Protein AF-A0A955NFS3-F1 (afdb_monomer_lite)

Radius of gyration: 22.19 Å; chains: 1; bounding box: 42×30×66 Å

Secondary structure (DSSP, 8-state):
--HHHHHHHHHHHHHHHHHHHHHHHHHHHHHHHHHHHHHHS--SHHHHHHHHHHHHHHHH-SSHHHHHHHHHHHHHHHHTT--TTS-----

Sequence (91 aa):
GIPLLYLLTPLVTGLEPLFTVALSLTLVLTGFACAYVAMGIPKTQIERGVVILMGATLAVFPNPWVGMTVGVLATLFLVGPTNPNDEAPAK

Foldseek 3Di:
DPPVVVVVVVVCVVCVVVVVVVVVVVVVVVVVVVVVVLVPPDPDPLSVVLSVQLVVLCVVDPDNVRSVVVSVVVSVVSVPDPDPPPPPDPD

pLDDT: mean 78.81, std 12.68, range [40.34, 96.31]

Structure (mmCIF, N/CA/C/O backbone):
data_AF-A0A955NFS3-F1
#
_entry.id   AF-A0A955NFS3-F1
#
loop_
_atom_site.group_PDB
_atom_site.id
_atom_site.type_symbol
_atom_site.label_atom_id
_atom_site.label_alt_id
_atom_site.label_comp_id
_atom_site.label_asym_id
_atom_site.label_entity_id
_atom_site.label_seq_id
_atom_site.pdbx_PDB_ins_code
_atom_site.Cartn_x
_atom_site.Cartn_y
_atom_site.Cartn_z
_atom_site.occupancy
_atom_site.B_iso_or_equiv
_atom_site.auth_seq_id
_atom_site.auth_comp_id
_atom_site.auth_asym_id
_atom_site.auth_atom_id
_atom_site.pdbx_PDB_model_num
ATOM 1 N N . GLY A 1 1 ? -21.646 -25.118 31.526 1.00 57.03 1 GLY A N 1
ATOM 2 C CA . GLY A 1 1 ? -20.418 -24.340 31.271 1.00 57.03 1 GLY A CA 1
ATOM 3 C C . GLY A 1 1 ? -20.709 -23.016 30.586 1.00 57.03 1 GLY A C 1
ATOM 4 O O . GLY A 1 1 ? -20.167 -22.777 29.524 1.00 57.03 1 GLY A O 1
ATOM 5 N N . ILE A 1 2 ? -21.543 -22.164 31.196 1.00 70.81 2 ILE A N 1
ATOM 6 C CA . ILE A 1 2 ? -21.889 -20.807 30.729 1.00 70.81 2 ILE A CA 1
ATOM 7 C C . ILE A 1 2 ? -21.040 -19.669 31.379 1.00 70.81 2 ILE A C 1
ATOM 9 O O . ILE A 1 2 ? -20.972 -18.596 30.785 1.00 70.81 2 ILE A O 1
ATOM 13 N N . PRO A 1 3 ? -20.325 -19.835 32.524 1.00 75.06 3 PRO A N 1
ATOM 14 C CA . PRO A 1 3 ? -19.667 -18.691 33.174 1.00 75.06 3 PRO A CA 1
ATOM 15 C C . PRO A 1 3 ? -18.434 -18.164 32.421 1.00 75.06 3 PRO A C 1
ATOM 17 O O . PRO A 1 3 ? -18.073 -17.004 32.591 1.00 75.06 3 PRO A O 1
ATOM 20 N N . LEU A 1 4 ? -17.814 -18.975 31.553 1.00 77.62 4 LEU A N 1
ATOM 21 C CA . LEU A 1 4 ? -16.646 -18.552 30.775 1.00 77.62 4 LEU A CA 1
ATOM 22 C C . LEU A 1 4 ? -17.011 -17.514 29.699 1.00 77.62 4 LEU A C 1
ATOM 24 O O . LEU A 1 4 ? -16.222 -16.612 29.453 1.00 77.62 4 LEU A O 1
ATOM 28 N N . LEU A 1 5 ? -18.215 -17.590 29.113 1.00 78.44 5 LEU A N 1
ATOM 29 C CA . LEU A 1 5 ? -18.676 -16.625 28.106 1.00 78.44 5 LEU A CA 1
ATOM 30 C C . LEU A 1 5 ? -18.864 -15.227 28.715 1.00 78.44 5 LEU A C 1
ATOM 32 O O . LEU A 1 5 ? -18.447 -14.249 28.112 1.00 78.44 5 LEU A O 1
ATOM 36 N N . TYR A 1 6 ? -19.419 -15.137 29.932 1.00 76.50 6 TYR A N 1
ATOM 37 C CA . TYR A 1 6 ? -19.640 -13.861 30.629 1.00 76.50 6 TYR A CA 1
ATOM 38 C C . TYR A 1 6 ? -18.327 -13.174 31.037 1.00 76.50 6 TYR A C 1
ATOM 40 O O . TYR A 1 6 ? -18.271 -11.951 31.109 1.00 76.50 6 TYR A O 1
ATOM 48 N N . LEU A 1 7 ? -17.265 -13.954 31.273 1.00 75.94 7 LEU A N 1
ATOM 49 C CA . LEU A 1 7 ? -15.921 -13.436 31.543 1.00 75.94 7 LEU A CA 1
ATOM 50 C C . LEU A 1 7 ? -15.146 -13.115 30.250 1.00 75.94 7 LEU A C 1
ATOM 52 O O . LEU A 1 7 ? -14.334 -12.193 30.239 1.00 75.94 7 LEU A O 1
ATOM 56 N N . LEU A 1 8 ? -15.417 -13.833 29.153 1.00 81.06 8 LEU A N 1
ATOM 57 C CA . LEU A 1 8 ? -14.845 -13.550 27.834 1.00 81.06 8 LEU A CA 1
ATOM 58 C C . LEU A 1 8 ? -15.420 -12.280 27.202 1.00 81.06 8 LEU A C 1
ATOM 60 O O . LEU A 1 8 ? -14.673 -11.582 26.526 1.00 81.06 8 LEU A O 1
ATOM 64 N N . THR A 1 9 ? -16.701 -11.958 27.424 1.00 77.38 9 THR A N 1
ATOM 65 C CA . THR A 1 9 ? -17.333 -10.747 26.873 1.00 77.38 9 THR A CA 1
ATOM 66 C C . THR A 1 9 ? -16.536 -9.475 27.199 1.00 77.38 9 THR A C 1
ATOM 68 O O . THR A 1 9 ? -16.099 -8.833 26.251 1.00 77.38 9 THR A O 1
ATOM 71 N N . PRO A 1 10 ? -16.233 -9.123 28.468 1.00 78.31 10 PRO A N 1
ATOM 72 C CA . PRO A 1 10 ? -15.438 -7.928 28.769 1.00 78.31 10 PRO A CA 1
ATOM 73 C C . PRO A 1 10 ? -13.970 -8.045 28.330 1.00 78.31 10 PRO A C 1
ATOM 75 O O . PRO A 1 10 ? -13.336 -7.029 28.053 1.00 78.31 10 PRO A O 1
ATOM 78 N N . LEU A 1 11 ? -13.425 -9.264 28.241 1.00 84.19 11 LEU A N 1
ATOM 79 C CA . LEU A 1 11 ? -12.062 -9.487 27.762 1.00 84.19 11 LEU A CA 1
ATOM 80 C C . LEU A 1 11 ? -11.949 -9.155 26.265 1.00 84.19 11 LEU A C 1
ATOM 82 O O . LEU A 1 11 ? -11.063 -8.404 25.871 1.00 84.19 11 LEU A O 1
ATOM 86 N N . VAL A 1 12 ? -12.877 -9.645 25.438 1.00 84.50 12 VAL A N 1
ATOM 87 C CA . VAL A 1 12 ? -12.9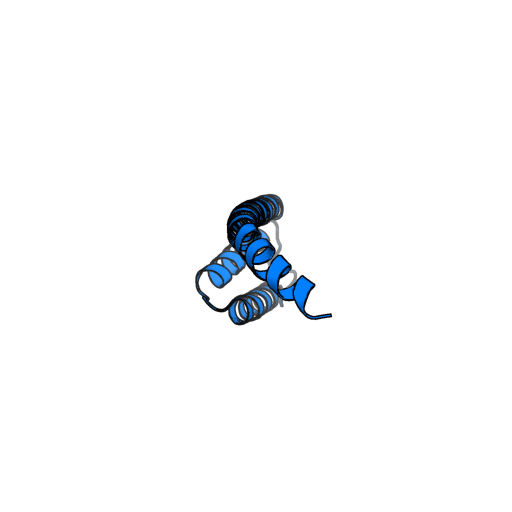18 -9.349 23.997 1.00 84.50 12 VAL A CA 1
ATOM 88 C C . VAL A 1 12 ? -13.185 -7.864 23.753 1.00 84.50 12 VAL A C 1
ATOM 90 O O . VAL A 1 12 ? -12.468 -7.265 22.958 1.00 84.50 12 VAL A O 1
ATOM 93 N N . THR A 1 13 ? -14.098 -7.229 24.500 1.00 82.06 13 THR A N 1
ATOM 94 C CA . THR A 1 13 ? -14.361 -5.781 24.366 1.00 82.06 13 THR A CA 1
ATOM 95 C C . THR A 1 13 ? -13.152 -4.919 24.756 1.00 82.06 13 THR A C 1
ATOM 97 O O . THR A 1 13 ? -12.991 -3.820 24.235 1.00 82.06 13 THR A O 1
ATOM 100 N N . GLY A 1 14 ? -12.275 -5.406 25.642 1.00 82.62 14 GLY A N 1
ATOM 101 C CA . GLY A 1 14 ? -11.011 -4.740 25.975 1.00 82.62 14 GLY A CA 1
ATOM 102 C C . GLY A 1 14 ? -9.917 -4.909 24.911 1.00 82.62 14 GLY A C 1
ATOM 103 O O . GLY A 1 14 ? -9.091 -4.014 24.737 1.00 82.62 14 GLY A O 1
ATOM 104 N N . LEU A 1 15 ? -9.913 -6.028 24.177 1.00 85.62 15 LEU A N 1
ATOM 105 C CA . LEU A 1 15 ? -8.927 -6.326 23.128 1.00 85.62 15 LEU A CA 1
ATOM 106 C C . LEU A 1 15 ? -9.322 -5.784 21.741 1.00 85.62 15 LEU A C 1
ATOM 108 O O . LEU A 1 15 ? -8.438 -5.406 20.973 1.00 85.62 15 LEU A O 1
ATOM 112 N N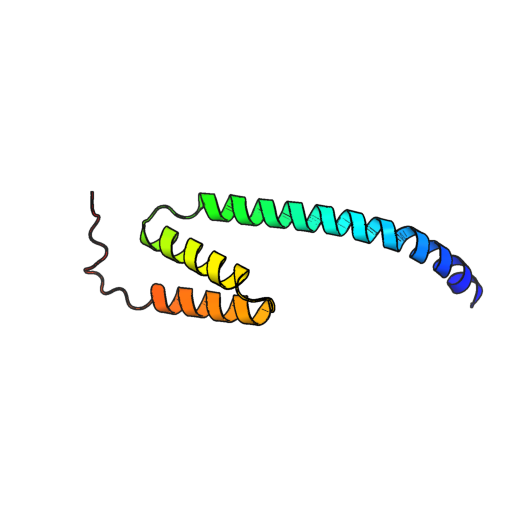 . GLU A 1 16 ? -10.618 -5.705 21.425 1.00 85.81 16 GLU A N 1
ATOM 113 C CA . GLU A 1 16 ? -11.167 -5.118 20.189 1.00 85.81 16 GLU A CA 1
ATOM 114 C C . GLU A 1 16 ? -10.573 -3.739 19.818 1.00 85.81 16 GLU A C 1
ATOM 116 O O . GLU A 1 16 ? -10.147 -3.555 18.667 1.00 85.81 16 GLU A O 1
ATOM 121 N N . PRO A 1 17 ? -10.448 -2.774 20.755 1.00 83.88 17 PRO A N 1
ATOM 122 C CA . PRO A 1 17 ? -9.830 -1.485 20.449 1.00 83.88 17 PRO A CA 1
ATOM 123 C C . PRO A 1 17 ? -8.324 -1.607 20.186 1.00 83.88 17 PRO A C 1
ATOM 125 O O . PRO A 1 17 ? -7.799 -0.922 19.308 1.00 83.88 17 PRO A O 1
ATOM 128 N N . LEU A 1 18 ? -7.623 -2.508 20.885 1.00 88.06 18 LEU A N 1
ATOM 129 C CA . LEU A 1 18 ? -6.183 -2.711 20.701 1.00 88.06 18 LEU A CA 1
ATOM 130 C C . LEU A 1 18 ? -5.875 -3.305 19.317 1.00 88.06 18 LEU A C 1
ATOM 132 O O . LEU A 1 18 ? -4.936 -2.876 18.644 1.00 88.06 18 LEU A O 1
ATOM 136 N N . PHE A 1 19 ? -6.698 -4.258 18.872 1.00 86.12 19 PHE A N 1
ATOM 137 C CA . PHE A 1 19 ? -6.569 -4.899 17.564 1.00 86.12 19 PHE A CA 1
ATOM 138 C C . PHE A 1 19 ? -6.788 -3.909 16.419 1.00 86.12 19 PHE A C 1
ATOM 140 O O . PHE A 1 19 ? -6.047 -3.930 15.438 1.00 86.12 19 PHE A O 1
ATOM 147 N N . THR A 1 20 ? -7.753 -2.999 16.568 1.00 88.75 20 THR A N 1
ATOM 148 C CA . THR A 1 20 ? -8.031 -1.946 15.579 1.00 88.75 20 THR A CA 1
ATOM 149 C C . THR A 1 20 ? -6.840 -1.000 15.411 1.00 88.75 20 THR A C 1
ATOM 151 O O . THR A 1 20 ? -6.441 -0.691 14.286 1.00 88.75 20 THR A O 1
ATOM 154 N N . VAL A 1 21 ? -6.214 -0.582 16.515 1.00 94.25 21 VAL A N 1
ATOM 155 C CA . VAL A 1 21 ? -5.015 0.270 16.471 1.00 94.25 21 VAL A CA 1
ATOM 156 C C . VAL A 1 21 ? -3.839 -0.478 15.838 1.00 94.25 21 VAL A C 1
ATOM 158 O O . VAL A 1 21 ? -3.195 0.057 14.936 1.00 94.25 21 VAL A O 1
ATOM 161 N N . ALA A 1 22 ? -3.593 -1.728 16.238 1.00 95.12 22 ALA A N 1
ATOM 162 C CA . ALA A 1 22 ? -2.523 -2.544 15.668 1.00 95.12 22 ALA A CA 1
ATOM 163 C C . ALA A 1 22 ? -2.695 -2.746 14.155 1.00 95.12 22 ALA A C 1
ATOM 165 O O . ALA A 1 22 ? -1.755 -2.516 13.397 1.00 95.12 22 ALA A O 1
ATOM 166 N N . LEU A 1 23 ? -3.906 -3.093 13.707 1.00 94.12 23 LEU A N 1
ATOM 167 C CA . LEU A 1 23 ? -4.223 -3.279 12.291 1.00 94.12 23 LEU A CA 1
ATOM 168 C C . LEU A 1 23 ? -4.018 -2.005 11.482 1.00 94.12 23 LEU A C 1
ATOM 170 O O . LEU A 1 23 ? -3.477 -2.083 10.384 1.00 94.12 23 LEU A O 1
ATOM 174 N N . SER A 1 24 ? -4.396 -0.838 12.013 1.00 96.31 24 SER A N 1
ATOM 175 C CA . SER A 1 24 ? -4.134 0.430 11.328 1.00 96.31 24 SER A CA 1
ATOM 176 C C . SER A 1 24 ? -2.633 0.661 11.113 1.00 96.31 24 SER A C 1
ATOM 178 O O . SER A 1 24 ? -2.216 0.995 10.005 1.00 96.31 24 SER A O 1
ATOM 180 N N . LEU A 1 25 ? -1.809 0.380 12.130 1.00 94.94 25 LEU A N 1
ATOM 181 C CA . LEU A 1 25 ? -0.352 0.480 12.042 1.00 94.94 25 LEU A CA 1
ATOM 182 C C . LEU A 1 25 ? 0.211 -0.519 11.025 1.00 94.94 25 LEU A C 1
ATOM 184 O O . LEU A 1 25 ? 1.025 -0.152 10.181 1.00 94.94 25 LEU A O 1
ATOM 188 N N . THR A 1 26 ? -0.253 -1.771 11.067 1.00 95.06 26 THR A N 1
ATOM 189 C CA . THR A 1 26 ? 0.132 -2.809 10.107 1.00 95.06 26 THR A CA 1
ATOM 190 C C . THR A 1 26 ? -0.232 -2.405 8.684 1.00 95.06 26 THR A C 1
ATOM 192 O O . THR A 1 26 ? 0.615 -2.506 7.805 1.00 95.06 26 THR A O 1
ATOM 195 N N . LEU A 1 27 ? -1.442 -1.897 8.444 1.00 93.44 27 LEU A N 1
ATOM 196 C CA . LEU A 1 27 ? -1.903 -1.520 7.109 1.00 93.44 27 LEU A CA 1
ATOM 197 C C . LEU A 1 27 ? -1.053 -0.390 6.516 1.00 93.44 27 LEU A C 1
ATOM 199 O O . LEU A 1 27 ? -0.684 -0.443 5.344 1.00 93.44 27 LEU A O 1
ATOM 203 N N . VAL A 1 28 ? -0.683 0.596 7.338 1.00 95.88 28 VAL A N 1
ATOM 204 C CA . VAL A 1 28 ? 0.224 1.682 6.941 1.00 95.88 28 VAL A CA 1
ATOM 205 C C . VAL A 1 28 ? 1.617 1.139 6.618 1.00 95.88 28 VAL A C 1
ATOM 207 O O . VAL A 1 28 ? 2.172 1.469 5.570 1.00 95.88 28 VAL A O 1
ATOM 210 N N . LEU A 1 29 ? 2.173 0.275 7.473 1.00 96.12 29 LEU A N 1
ATOM 211 C CA . LEU A 1 29 ? 3.494 -0.324 7.258 1.00 96.12 29 LEU A CA 1
ATOM 212 C C . LEU A 1 29 ? 3.528 -1.208 6.006 1.00 96.12 29 LEU A C 1
ATOM 214 O O . LEU A 1 29 ? 4.461 -1.111 5.212 1.00 96.12 29 LEU A O 1
ATOM 218 N N . THR A 1 30 ? 2.504 -2.033 5.788 1.00 93.31 30 THR A N 1
ATOM 219 C CA . THR A 1 30 ? 2.367 -2.863 4.586 1.00 93.31 30 THR A CA 1
ATOM 220 C C . THR A 1 30 ? 2.191 -2.002 3.337 1.00 93.31 30 THR A C 1
ATOM 222 O O . THR A 1 30 ? 2.816 -2.288 2.316 1.00 93.31 30 THR A O 1
ATOM 225 N N . GLY A 1 31 ? 1.403 -0.926 3.413 1.00 91.19 31 GLY A N 1
ATOM 226 C CA . GLY A 1 31 ? 1.242 0.031 2.317 1.00 91.19 31 GLY A CA 1
ATOM 227 C C . GLY A 1 31 ? 2.568 0.688 1.930 1.00 91.19 31 GLY A C 1
ATOM 228 O O . GLY A 1 31 ? 2.930 0.709 0.754 1.00 91.19 31 GLY A O 1
ATOM 229 N N . PHE A 1 32 ? 3.338 1.145 2.920 1.00 92.94 32 PHE A N 1
ATOM 230 C CA . PHE A 1 32 ? 4.662 1.724 2.698 1.00 92.94 32 PHE A CA 1
ATOM 231 C C . PHE A 1 32 ? 5.656 0.704 2.131 1.00 92.94 32 PHE A C 1
ATOM 233 O O . PHE A 1 32 ? 6.360 1.002 1.169 1.00 92.94 32 PHE A O 1
ATOM 240 N N . ALA A 1 33 ? 5.686 -0.514 2.678 1.00 94.06 33 ALA A N 1
ATOM 241 C CA . ALA A 1 33 ? 6.556 -1.581 2.192 1.00 94.06 33 ALA A CA 1
ATOM 242 C C . ALA A 1 33 ? 6.254 -1.948 0.730 1.00 94.06 33 ALA A C 1
ATOM 244 O O . ALA A 1 33 ? 7.174 -2.073 -0.077 1.00 94.06 33 ALA A O 1
ATOM 245 N N . CYS A 1 34 ? 4.973 -2.064 0.369 1.00 85.12 34 CYS A N 1
ATOM 246 C CA . CYS A 1 34 ? 4.553 -2.359 -1.000 1.00 85.12 34 CYS A CA 1
ATOM 247 C C . CYS A 1 34 ? 4.955 -1.236 -1.973 1.00 85.12 34 CYS A C 1
ATOM 249 O O . CYS A 1 34 ? 5.522 -1.508 -3.031 1.00 85.12 34 CYS A O 1
ATOM 251 N N . ALA A 1 35 ? 4.756 0.029 -1.588 1.00 88.19 35 ALA A N 1
ATOM 252 C CA . ALA A 1 35 ? 5.181 1.177 -2.387 1.00 88.19 35 ALA A CA 1
ATOM 253 C C . ALA A 1 35 ? 6.710 1.248 -2.554 1.00 88.19 35 ALA A C 1
ATOM 255 O O . ALA A 1 35 ? 7.198 1.500 -3.655 1.00 88.19 35 ALA A O 1
ATOM 256 N N . TYR A 1 36 ? 7.471 0.984 -1.488 1.00 90.81 36 TYR A N 1
ATOM 257 C CA . TYR A 1 36 ? 8.934 0.986 -1.525 1.00 90.81 36 TYR A CA 1
ATOM 258 C C . TYR A 1 36 ? 9.482 -0.073 -2.487 1.00 90.81 36 TYR A C 1
ATOM 260 O O . TYR A 1 36 ? 10.325 0.226 -3.333 1.00 90.81 36 TYR A O 1
ATOM 268 N N . VAL A 1 37 ? 8.962 -1.300 -2.402 1.00 88.88 37 VAL A N 1
ATOM 269 C CA . VAL A 1 37 ? 9.344 -2.386 -3.312 1.00 88.88 37 VAL A CA 1
ATOM 270 C C . VAL A 1 37 ? 8.971 -2.034 -4.755 1.00 88.88 37 VAL A C 1
ATOM 272 O O . VAL A 1 37 ? 9.808 -2.180 -5.644 1.00 88.88 37 VAL A O 1
ATOM 275 N N . ALA A 1 38 ? 7.776 -1.481 -4.992 1.00 85.62 38 ALA A N 1
ATOM 276 C CA . ALA A 1 38 ? 7.337 -1.051 -6.322 1.00 85.62 38 ALA A CA 1
ATOM 277 C C . ALA A 1 38 ? 8.252 0.016 -6.952 1.00 85.62 38 ALA A C 1
ATOM 279 O O . ALA A 1 38 ? 8.468 -0.006 -8.160 1.00 85.62 38 ALA A O 1
ATOM 280 N N . MET A 1 39 ? 8.832 0.922 -6.160 1.00 83.56 39 MET A N 1
ATOM 281 C CA . MET A 1 39 ? 9.762 1.945 -6.661 1.00 83.56 39 MET A CA 1
ATOM 282 C C . MET A 1 39 ? 11.137 1.386 -7.057 1.00 83.56 39 MET A C 1
ATOM 284 O O . MET A 1 39 ? 11.813 1.990 -7.888 1.00 83.56 39 MET A O 1
ATOM 288 N N . GLY A 1 40 ? 11.561 0.254 -6.486 1.00 82.81 40 GLY A N 1
ATOM 289 C CA . GLY A 1 40 ? 12.876 -0.351 -6.744 1.00 82.81 40 GLY A CA 1
ATOM 290 C C . GLY A 1 40 ? 12.934 -1.311 -7.938 1.00 82.81 40 GLY A C 1
ATOM 291 O O . GLY A 1 40 ? 14.023 -1.688 -8.371 1.00 82.81 40 GLY A O 1
ATOM 292 N N . ILE A 1 41 ? 11.780 -1.724 -8.462 1.00 80.69 41 ILE A N 1
ATOM 293 C CA . ILE A 1 41 ? 11.664 -2.717 -9.539 1.00 80.69 41 ILE A CA 1
ATOM 294 C C . ILE A 1 41 ? 11.864 -2.134 -10.951 1.00 80.69 41 ILE A C 1
ATOM 296 O O . ILE A 1 41 ? 12.602 -2.757 -11.712 1.00 80.69 41 ILE A O 1
ATOM 300 N N . PRO A 1 42 ? 11.272 -0.985 -11.344 1.00 75.19 42 PRO A N 1
ATOM 301 C CA . PRO A 1 42 ? 11.233 -0.595 -12.750 1.00 75.19 42 PRO A CA 1
ATOM 302 C C . PRO A 1 42 ? 12.577 -0.023 -13.218 1.00 75.19 42 PRO A C 1
ATOM 304 O O . PRO A 1 42 ? 13.014 1.033 -12.752 1.00 75.19 42 PRO A O 1
ATOM 307 N N . LYS A 1 43 ? 13.222 -0.701 -14.173 1.00 74.06 43 LYS A N 1
ATOM 308 C CA . LYS A 1 43 ? 14.542 -0.315 -14.714 1.00 74.06 43 LYS A CA 1
ATOM 309 C C . LYS A 1 43 ? 14.465 0.193 -16.149 1.00 74.06 43 LYS A C 1
ATOM 311 O O . LYS A 1 43 ? 15.394 0.842 -16.621 1.00 74.06 43 LYS A O 1
ATOM 316 N N . THR A 1 44 ? 13.347 -0.066 -16.822 1.00 77.69 44 THR A N 1
ATOM 317 C CA . THR A 1 44 ? 13.075 0.329 -18.209 1.00 77.69 44 THR A CA 1
ATOM 318 C C . THR A 1 44 ? 11.864 1.264 -18.303 1.00 77.69 44 THR A C 1
ATOM 320 O O . THR A 1 44 ? 11.031 1.330 -17.397 1.00 77.69 44 THR A O 1
ATOM 323 N N . GLN A 1 45 ? 11.746 2.016 -19.404 1.00 77.44 45 GLN A N 1
ATOM 324 C CA . GLN A 1 45 ? 10.625 2.948 -19.617 1.00 77.44 45 GLN A CA 1
ATOM 325 C C . GLN A 1 45 ? 9.266 2.225 -19.669 1.00 77.44 45 GLN A C 1
ATOM 327 O O . GLN A 1 45 ? 8.270 2.752 -19.173 1.00 77.44 45 GLN A O 1
ATOM 332 N N . ILE A 1 46 ? 9.238 0.995 -20.194 1.00 78.19 46 ILE A N 1
ATOM 333 C CA . ILE A 1 46 ? 8.024 0.173 -20.283 1.00 78.19 46 ILE A CA 1
ATOM 334 C C . ILE A 1 46 ? 7.584 -0.327 -18.898 1.00 78.19 46 ILE A C 1
ATOM 336 O O . ILE A 1 46 ? 6.411 -0.198 -18.547 1.00 78.19 46 ILE A O 1
ATOM 340 N N . GLU A 1 47 ? 8.514 -0.797 -18.056 1.00 76.88 47 GLU A N 1
ATOM 341 C CA . GLU A 1 47 ? 8.195 -1.184 -16.670 1.00 76.88 47 GLU A CA 1
ATOM 342 C C . GLU A 1 47 ? 7.684 -0.003 -15.840 1.00 76.88 47 GLU A C 1
ATOM 344 O O . GLU A 1 47 ? 6.748 -0.154 -15.054 1.00 76.88 47 GLU A O 1
ATOM 349 N N . ARG A 1 48 ? 8.262 1.191 -16.027 1.00 80.81 48 ARG A N 1
ATOM 350 C CA . ARG A 1 48 ? 7.779 2.411 -15.363 1.00 80.81 48 ARG A CA 1
ATOM 351 C C . ARG A 1 48 ? 6.343 2.735 -15.765 1.00 80.81 48 ARG A C 1
ATOM 353 O O . ARG A 1 48 ? 5.543 3.079 -14.898 1.00 80.81 48 ARG A O 1
ATOM 360 N N . GLY A 1 49 ? 6.014 2.592 -17.049 1.00 82.56 49 GLY A N 1
ATOM 361 C CA . GLY A 1 49 ? 4.655 2.760 -17.560 1.00 82.56 49 GLY A CA 1
ATOM 362 C C . GLY A 1 49 ? 3.664 1.793 -16.908 1.00 82.56 49 GLY A C 1
ATOM 363 O O . GLY A 1 49 ? 2.651 2.240 -16.375 1.00 82.56 49 GLY A O 1
ATOM 364 N N . VAL A 1 50 ? 3.991 0.495 -16.868 1.00 81.62 50 VAL A N 1
ATOM 365 C CA . VAL A 1 50 ? 3.171 -0.550 -16.220 1.00 81.62 50 VAL A CA 1
ATOM 366 C C . VAL A 1 50 ? 2.927 -0.254 -14.741 1.00 81.62 50 VAL A C 1
ATOM 368 O O . VAL A 1 50 ? 1.784 -0.308 -14.289 1.00 81.62 50 VAL A O 1
ATOM 371 N N . VAL A 1 51 ? 3.973 0.091 -13.983 1.00 85.06 51 VAL A N 1
ATOM 372 C CA . VAL A 1 51 ? 3.863 0.352 -12.537 1.00 85.06 51 VAL A CA 1
ATOM 373 C C . VAL A 1 51 ? 2.953 1.550 -12.250 1.00 85.06 51 VAL A C 1
ATOM 375 O O . VAL A 1 51 ? 2.104 1.477 -11.360 1.00 85.06 51 VAL A O 1
ATOM 378 N N . ILE A 1 52 ? 3.082 2.636 -13.020 1.00 83.25 52 ILE A N 1
ATOM 379 C CA . ILE A 1 52 ? 2.229 3.827 -12.882 1.00 83.25 52 ILE A CA 1
ATOM 380 C C . ILE A 1 52 ? 0.768 3.486 -13.205 1.00 83.25 52 ILE A C 1
ATOM 382 O O . ILE A 1 52 ? -0.132 3.885 -12.465 1.00 83.25 52 ILE A O 1
ATOM 386 N N . LEU A 1 53 ? 0.525 2.722 -14.275 1.00 82.75 53 LEU A N 1
ATOM 387 C CA . LEU A 1 53 ? -0.819 2.316 -14.693 1.00 82.75 53 LEU A CA 1
ATOM 388 C C . LEU A 1 53 ? -1.485 1.420 -13.642 1.00 82.75 53 LEU A C 1
ATOM 390 O O . LEU A 1 53 ? -2.633 1.661 -13.272 1.00 82.75 53 LEU A O 1
ATOM 394 N N . MET A 1 54 ? -0.741 0.453 -13.098 1.00 84.50 54 MET A N 1
ATOM 395 C CA . MET A 1 54 ? -1.206 -0.437 -12.035 1.00 84.50 54 MET A CA 1
ATOM 396 C C . MET A 1 54 ? -1.581 0.351 -10.770 1.00 84.50 54 MET A C 1
ATOM 398 O O . MET A 1 54 ? -2.675 0.169 -10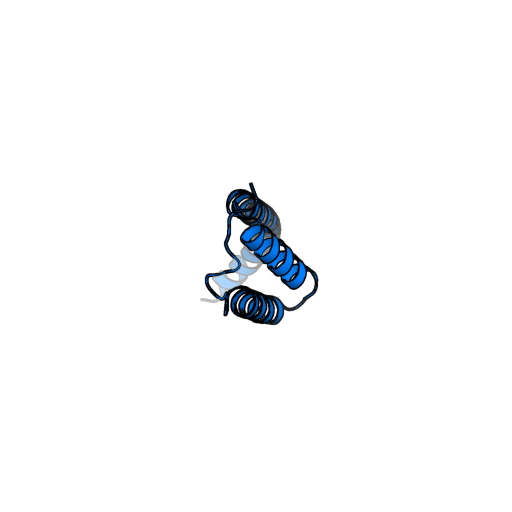.228 1.00 84.50 54 MET A O 1
ATOM 402 N N . GLY A 1 55 ? -0.727 1.287 -10.341 1.00 85.19 55 GLY A N 1
ATOM 403 C CA . GLY A 1 55 ? -1.010 2.179 -9.213 1.00 85.19 55 GLY A CA 1
ATOM 404 C C . GLY A 1 55 ? -2.240 3.064 -9.442 1.00 85.19 55 GLY A C 1
ATOM 405 O O . GLY A 1 55 ? -3.091 3.172 -8.559 1.00 85.19 55 GLY A O 1
ATOM 406 N N . ALA A 1 56 ? -2.385 3.637 -10.641 1.00 85.56 56 ALA A N 1
ATOM 407 C CA . ALA A 1 56 ? -3.534 4.464 -11.004 1.00 85.56 56 ALA A CA 1
ATOM 408 C C . ALA A 1 56 ? -4.848 3.668 -10.991 1.00 85.56 56 ALA A C 1
ATOM 410 O O . ALA A 1 56 ? -5.839 4.133 -10.430 1.00 85.56 56 ALA A O 1
ATOM 411 N N . THR A 1 57 ? -4.862 2.446 -11.534 1.00 83.00 57 THR A N 1
ATOM 412 C CA . THR A 1 57 ? -6.052 1.583 -11.473 1.00 83.00 57 THR A CA 1
ATOM 413 C C . THR A 1 57 ? -6.439 1.247 -10.035 1.00 83.00 57 THR A C 1
ATOM 415 O O . THR A 1 57 ? -7.603 1.379 -9.673 1.00 83.00 57 THR A O 1
ATOM 418 N N . LEU A 1 58 ? -5.482 0.898 -9.172 1.00 82.44 58 LEU A N 1
ATOM 419 C CA . LEU A 1 58 ? -5.769 0.599 -7.765 1.00 82.44 58 LEU A CA 1
ATOM 420 C C . LEU A 1 58 ? -6.300 1.818 -6.993 1.00 82.44 58 LEU A C 1
ATOM 422 O O . LEU A 1 58 ? -7.138 1.651 -6.113 1.00 82.44 58 LEU A O 1
ATOM 426 N N . ALA A 1 59 ? -5.853 3.030 -7.331 1.00 84.56 59 ALA A N 1
ATOM 427 C CA . ALA A 1 59 ? -6.310 4.261 -6.686 1.00 84.56 59 ALA A CA 1
ATOM 428 C C . ALA A 1 59 ? -7.730 4.683 -7.107 1.00 84.56 59 ALA A C 1
ATOM 430 O O . ALA A 1 59 ? -8.453 5.286 -6.317 1.00 84.56 59 ALA A O 1
ATOM 431 N N . VAL A 1 60 ? -8.133 4.386 -8.345 1.00 81.44 60 VAL A N 1
ATOM 432 C CA . VAL A 1 60 ? -9.427 4.816 -8.902 1.00 81.44 60 VAL A CA 1
ATOM 433 C C . VAL A 1 60 ? -10.577 3.889 -8.493 1.00 81.44 60 VAL A C 1
ATOM 435 O O . VAL A 1 60 ? -11.722 4.335 -8.430 1.00 81.44 60 VAL A O 1
ATOM 438 N N . PHE A 1 61 ? -10.309 2.615 -8.186 1.00 80.81 61 PHE A N 1
ATOM 439 C CA . PHE A 1 61 ? -11.360 1.642 -7.874 1.00 80.81 61 PHE A CA 1
ATOM 440 C C . PHE A 1 61 ? -11.536 1.419 -6.356 1.00 80.81 61 PHE A C 1
ATOM 442 O O . PHE A 1 61 ? -10.649 0.854 -5.721 1.00 80.81 61 PHE A O 1
ATOM 449 N N . PRO A 1 62 ? -12.713 1.737 -5.768 1.00 69.31 62 PRO A N 1
ATOM 450 C CA . PRO A 1 62 ? -13.011 1.447 -4.357 1.00 69.31 62 PRO A CA 1
ATOM 451 C C . PRO A 1 62 ? -13.140 -0.054 -4.052 1.00 69.31 62 PRO A C 1
ATOM 453 O O . PRO A 1 62 ? -13.034 -0.469 -2.901 1.00 69.31 62 PRO A O 1
ATOM 456 N N . ASN A 1 63 ? -13.389 -0.875 -5.081 1.00 78.31 63 ASN A N 1
ATOM 457 C CA . ASN A 1 63 ? -13.515 -2.324 -4.962 1.00 78.31 63 ASN A CA 1
ATOM 458 C C . ASN A 1 63 ? -12.183 -3.006 -5.336 1.00 78.31 63 ASN A C 1
ATOM 460 O O . ASN A 1 63 ? -11.861 -3.067 -6.528 1.00 78.31 63 ASN A O 1
ATOM 464 N N . PRO A 1 64 ? -11.439 -3.589 -4.37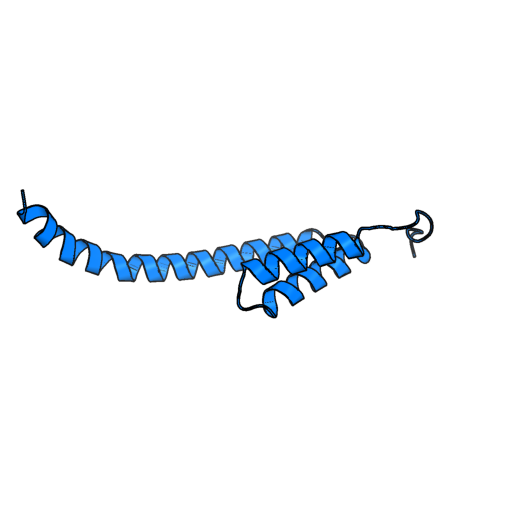3 1.00 80.25 64 PRO A N 1
ATOM 465 C CA . PRO A 1 64 ? -10.107 -4.157 -4.615 1.00 80.25 64 PRO A CA 1
ATOM 466 C C . PRO A 1 64 ? -10.114 -5.305 -5.634 1.00 80.25 64 PRO A C 1
ATOM 468 O O . PRO A 1 64 ? -9.157 -5.481 -6.381 1.00 80.25 64 PRO A O 1
ATOM 471 N N . TRP A 1 65 ? -11.222 -6.041 -5.729 1.00 85.81 65 TRP A N 1
ATOM 472 C CA . TRP A 1 65 ? -11.418 -7.095 -6.728 1.00 85.81 65 TRP A CA 1
ATOM 473 C C . TRP A 1 65 ? -11.459 -6.570 -8.169 1.00 85.81 65 TRP A C 1
ATOM 475 O O . TRP A 1 65 ? -10.893 -7.175 -9.081 1.00 85.81 65 TRP A O 1
ATOM 485 N N . VAL A 1 66 ? -12.102 -5.421 -8.385 1.00 82.38 66 VAL A N 1
ATOM 486 C CA . VAL A 1 66 ? -12.193 -4.801 -9.714 1.00 82.38 66 VAL A CA 1
ATOM 487 C C . VAL A 1 66 ? -10.860 -4.144 -10.073 1.00 82.38 66 VAL A C 1
ATOM 489 O O . VAL A 1 66 ? -10.374 -4.315 -11.185 1.00 82.38 66 VAL A O 1
ATOM 492 N N . GLY A 1 67 ? -10.208 -3.484 -9.111 1.00 81.69 67 GLY A N 1
ATOM 493 C CA . GLY A 1 67 ? -8.867 -2.927 -9.312 1.00 81.69 67 GLY A CA 1
ATOM 494 C C . GLY A 1 67 ? -7.827 -3.993 -9.671 1.00 81.69 67 GLY A C 1
ATOM 495 O O . GLY A 1 67 ? -7.036 -3.792 -10.589 1.00 81.69 67 GLY A O 1
ATOM 496 N N . MET A 1 68 ? -7.867 -5.157 -9.011 1.00 81.56 68 MET A N 1
ATOM 497 C CA . MET A 1 68 ? -6.939 -6.259 -9.283 1.00 81.56 68 MET A CA 1
ATOM 498 C C . MET A 1 68 ? -7.167 -6.882 -10.667 1.00 81.56 68 MET A C 1
ATOM 500 O O . MET A 1 68 ? -6.206 -7.126 -11.391 1.00 81.56 68 MET A O 1
ATOM 504 N N . THR A 1 69 ? -8.423 -7.089 -11.075 1.00 85.62 69 THR A N 1
ATOM 505 C CA . THR A 1 69 ? -8.735 -7.641 -12.406 1.00 85.62 69 THR A CA 1
ATOM 506 C C . THR A 1 69 ? -8.372 -6.676 -13.532 1.00 85.62 69 THR A C 1
ATOM 508 O O . THR A 1 69 ? -7.721 -7.093 -14.487 1.00 85.62 69 THR A O 1
ATOM 511 N N . VAL A 1 70 ? -8.707 -5.387 -13.408 1.00 82.75 70 VAL A N 1
ATOM 512 C CA . VAL A 1 70 ? -8.370 -4.360 -14.410 1.00 82.75 70 VAL A CA 1
ATOM 513 C C . VAL A 1 70 ? -6.862 -4.120 -14.485 1.00 82.75 70 VAL A C 1
ATOM 515 O O . VAL A 1 70 ? -6.327 -4.019 -15.586 1.00 82.75 70 VAL A O 1
ATOM 518 N N . GLY A 1 71 ? -6.156 -4.087 -13.350 1.00 81.75 71 GLY A N 1
ATOM 519 C CA . GLY A 1 71 ? -4.699 -3.933 -13.324 1.00 81.75 71 GLY A CA 1
ATOM 520 C C . GLY A 1 71 ? -3.965 -5.102 -13.992 1.00 81.75 71 GLY A C 1
ATOM 521 O O . GLY A 1 71 ? -3.039 -4.886 -14.777 1.00 81.75 71 GLY A O 1
ATOM 522 N N . VAL A 1 72 ? -4.412 -6.342 -13.748 1.00 83.25 72 VAL A N 1
ATOM 523 C CA . VAL A 1 72 ? -3.870 -7.537 -14.420 1.00 83.25 72 VAL A CA 1
ATOM 524 C C . VAL A 1 72 ? -4.180 -7.510 -15.918 1.00 83.25 72 VAL A C 1
ATOM 526 O O . VAL A 1 72 ? -3.284 -7.764 -16.720 1.00 83.25 72 VAL A O 1
ATOM 529 N N . LEU A 1 73 ? -5.408 -7.146 -16.311 1.00 82.81 73 LEU A N 1
ATOM 530 C CA . LEU A 1 73 ? -5.788 -7.031 -17.723 1.00 82.81 73 LEU A CA 1
ATOM 531 C C . LEU A 1 73 ? -4.950 -5.975 -18.452 1.00 82.81 73 LEU A C 1
ATOM 533 O O . LEU A 1 73 ? -4.452 -6.236 -19.542 1.00 82.81 73 LEU A O 1
ATOM 537 N N . ALA A 1 74 ? -4.772 -4.801 -17.842 1.00 77.00 74 ALA A N 1
ATOM 538 C CA . ALA A 1 74 ? -3.981 -3.711 -18.400 1.00 77.00 74 ALA A CA 1
ATOM 539 C C . ALA A 1 74 ? -2.510 -4.109 -18.551 1.00 77.00 74 ALA A C 1
ATOM 541 O O . ALA A 1 74 ? -1.916 -3.852 -19.591 1.00 77.00 74 ALA A O 1
ATOM 542 N N . THR A 1 75 ? -1.940 -4.798 -17.559 1.00 76.12 75 THR A N 1
ATOM 543 C CA . THR A 1 75 ? -0.566 -5.316 -17.646 1.00 76.12 75 THR A CA 1
ATOM 544 C C . THR A 1 75 ? -0.435 -6.336 -18.776 1.00 76.12 75 THR A C 1
ATOM 546 O O . THR A 1 75 ? 0.502 -6.257 -19.563 1.00 76.12 75 THR A O 1
ATOM 549 N N . LEU A 1 76 ? -1.396 -7.255 -18.914 1.00 77.88 76 LEU A N 1
ATOM 550 C CA . LEU A 1 76 ? -1.395 -8.268 -19.972 1.00 77.88 76 LEU A CA 1
ATOM 551 C C . LEU A 1 76 ? -1.535 -7.650 -21.373 1.00 77.88 76 LEU A C 1
ATOM 553 O O . LEU A 1 76 ? -0.873 -8.095 -22.306 1.00 77.88 76 LEU A O 1
ATOM 557 N N . PHE A 1 77 ? -2.364 -6.615 -21.515 1.00 73.94 77 PHE A N 1
ATOM 558 C CA . PHE A 1 77 ? -2.597 -5.917 -22.782 1.00 73.94 77 PHE A CA 1
ATOM 559 C C . PHE A 1 77 ? -1.470 -4.943 -23.155 1.00 73.94 77 PHE A C 1
ATOM 561 O O . PHE A 1 77 ? -1.313 -4.614 -24.323 1.00 73.94 77 PHE A O 1
ATOM 568 N N . LEU A 1 78 ? -0.695 -4.466 -22.175 1.00 66.62 78 LEU A N 1
ATOM 569 C CA . LEU A 1 78 ? 0.476 -3.617 -22.413 1.00 66.62 78 LEU A CA 1
ATOM 570 C C . LEU A 1 78 ? 1.754 -4.445 -22.650 1.00 66.62 78 LEU A C 1
ATOM 572 O O . LEU A 1 78 ? 2.668 -3.967 -23.312 1.00 66.62 78 LEU A O 1
ATOM 576 N N . VAL A 1 79 ? 1.816 -5.677 -22.124 1.00 67.62 79 VAL A N 1
ATOM 577 C CA . VAL A 1 79 ? 2.923 -6.635 -22.333 1.00 67.62 79 VAL A CA 1
ATOM 578 C C . VAL A 1 79 ? 2.722 -7.512 -23.578 1.00 67.62 79 VAL A C 1
ATOM 580 O O . VAL A 1 79 ? 3.698 -8.002 -24.144 1.00 67.62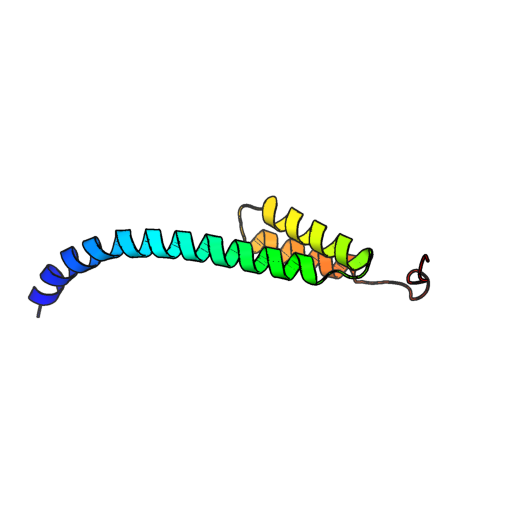 79 VAL A O 1
ATOM 583 N N . GLY A 1 80 ? 1.489 -7.718 -24.046 1.00 58.47 80 GLY A N 1
ATOM 584 C CA . GLY A 1 80 ? 1.216 -8.426 -25.301 1.00 58.47 80 GLY A CA 1
ATOM 585 C C . GLY A 1 80 ? 0.687 -7.488 -26.389 1.00 58.47 80 GLY A C 1
ATOM 586 O O . GLY A 1 80 ? -0.147 -6.650 -26.072 1.00 58.47 80 GLY A O 1
ATOM 587 N N . PRO A 1 81 ? 1.039 -7.637 -27.680 1.00 50.44 81 PRO A N 1
ATOM 588 C CA . PRO A 1 81 ? 2.172 -8.306 -28.308 1.00 50.44 81 PRO A CA 1
ATOM 589 C C . PRO A 1 81 ? 3.238 -7.266 -28.707 1.00 50.44 81 PRO A C 1
ATOM 591 O O . PRO A 1 81 ? 3.076 -6.556 -29.700 1.00 50.44 81 PRO A O 1
ATOM 594 N N . THR A 1 82 ? 4.348 -7.185 -27.971 1.00 50.28 82 THR A N 1
ATOM 595 C CA . THR A 1 82 ? 5.539 -6.503 -28.494 1.00 50.28 82 THR A CA 1
ATOM 596 C C . THR A 1 82 ? 6.030 -7.277 -29.710 1.00 50.28 82 THR A C 1
ATOM 598 O O . THR A 1 82 ? 6.465 -8.426 -29.609 1.00 50.28 82 THR A O 1
ATOM 601 N N . ASN A 1 83 ? 5.939 -6.650 -30.882 1.00 51.94 83 ASN A N 1
ATOM 602 C CA . ASN A 1 83 ? 6.762 -7.060 -32.003 1.00 51.94 83 ASN A CA 1
ATOM 603 C C . ASN A 1 83 ? 8.221 -6.812 -31.583 1.00 51.94 83 ASN A C 1
ATOM 605 O O . ASN A 1 83 ? 8.519 -5.704 -31.137 1.00 51.94 83 ASN A O 1
ATOM 609 N N . PRO A 1 84 ? 9.137 -7.783 -31.740 1.00 54.94 84 PRO A N 1
ATOM 610 C CA . PRO A 1 84 ? 10.543 -7.683 -31.314 1.00 54.94 84 PRO A CA 1
ATOM 611 C C . PRO A 1 84 ? 11.380 -6.576 -32.004 1.00 54.94 84 PRO A C 1
ATOM 613 O O . PRO A 1 84 ? 12.605 -6.606 -31.947 1.00 54.94 84 PRO A O 1
ATOM 616 N N . ASN A 1 85 ? 10.743 -5.592 -32.650 1.00 56.19 85 ASN A N 1
ATOM 617 C CA . ASN A 1 85 ? 11.365 -4.471 -33.355 1.00 56.19 85 ASN A CA 1
ATOM 618 C C . ASN A 1 85 ? 11.219 -3.112 -32.633 1.00 56.19 85 ASN A C 1
ATOM 620 O O . ASN A 1 85 ? 11.854 -2.154 -33.065 1.00 56.19 85 ASN A O 1
ATOM 624 N N . ASP A 1 86 ? 10.450 -3.017 -31.539 1.00 55.47 86 ASP A N 1
ATOM 625 C CA . ASP A 1 86 ? 10.235 -1.756 -30.794 1.00 55.47 86 ASP A CA 1
ATOM 626 C C . ASP A 1 86 ? 11.042 -1.667 -29.476 1.00 55.47 86 ASP A C 1
ATOM 628 O O . ASP A 1 86 ? 11.050 -0.635 -28.807 1.00 55.47 86 ASP A O 1
ATOM 632 N N . GLU A 1 87 ? 11.784 -2.723 -29.119 1.00 58.25 87 GLU A N 1
ATOM 633 C CA . GLU A 1 87 ? 12.698 -2.769 -27.959 1.00 58.25 87 GLU A CA 1
ATOM 634 C C . GLU A 1 87 ? 14.131 -2.314 -28.297 1.00 58.25 87 GLU A C 1
ATOM 636 O O . GLU A 1 87 ? 15.078 -2.585 -27.556 1.00 58.25 87 GLU A O 1
ATOM 641 N N . ALA A 1 88 ? 14.323 -1.605 -29.415 1.00 48.28 88 ALA A N 1
ATOM 642 C CA . ALA A 1 88 ? 15.620 -1.023 -29.726 1.00 48.28 88 ALA A CA 1
ATOM 643 C C . ALA A 1 88 ? 15.988 0.033 -28.655 1.00 48.28 88 ALA A C 1
ATOM 645 O O . ALA A 1 88 ? 15.247 1.002 -28.464 1.00 48.28 88 ALA A O 1
ATOM 646 N N . PRO A 1 89 ? 17.123 -0.130 -27.948 1.00 51.19 89 PRO A N 1
ATOM 647 C CA . PRO A 1 89 ? 17.507 0.717 -26.825 1.00 51.19 89 PRO A CA 1
ATOM 648 C C . PRO A 1 89 ? 17.764 2.157 -27.283 1.00 51.19 89 PRO A C 1
ATOM 650 O O . PRO A 1 89 ? 18.786 2.458 -27.904 1.00 51.19 89 PRO A O 1
ATOM 653 N N . ALA A 1 90 ? 16.848 3.066 -26.947 1.00 46.09 90 ALA A N 1
ATOM 654 C CA . ALA A 1 90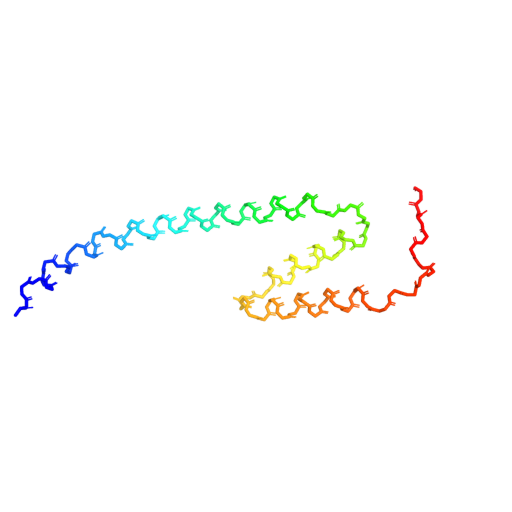 ? 17.104 4.497 -27.021 1.00 46.09 90 ALA A CA 1
ATOM 655 C C . ALA A 1 90 ? 18.083 4.876 -25.897 1.00 46.09 90 ALA A C 1
ATOM 657 O O . ALA A 1 90 ? 17.713 4.946 -24.726 1.00 46.09 90 ALA A O 1
ATOM 658 N N . LYS A 1 91 ? 19.340 5.003 -26.327 1.00 40.34 91 LYS A N 1
ATOM 659 C CA . LYS A 1 91 ? 20.540 5.516 -25.655 1.00 40.34 91 LYS A CA 1
ATOM 660 C C . LYS A 1 91 ? 20.304 6.529 -24.529 1.00 40.34 91 LYS A C 1
ATOM 662 O O . LYS A 1 91 ? 19.535 7.488 -24.755 1.00 40.34 91 LYS A O 1
#